Protein AF-A0A970ZEP3-F1 (afdb_monomer_lite)

Sequence (79 aa):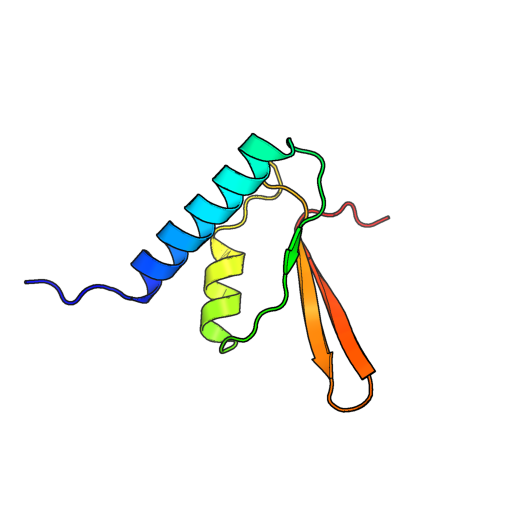
MEAPNILDDFVAETRRVMETIKQKHGKVVEVNVFPAMPASLAIRFGMDYMSKTDNPLIIYDEQPERGFTKAIVLGGENG

Radius of gyration: 13.91 Å; chains: 1; bounding box: 27×45×36 Å

Foldseek 3Di:
DDDPPVLVVLLVVLVVVQVVCCVVPNQEDEAEDEPPDDPVSVVSNCVVDDLVRGHKYFYWDQDPVPGTDGDDIDNDPPD

Secondary structure (DSSP, 8-state):
-PPP-HHHHHHHHHHHHHHHHHHHH-SS--EEE---S-HHHHHHHHHT--TTTSPPEEEEEEETTTEEEEEEEES----

Structure (mmCIF, N/CA/C/O backbone):
data_AF-A0A970ZEP3-F1
#
_entry.id   AF-A0A970ZEP3-F1
#
loop_
_atom_site.group_PDB
_atom_site.id
_atom_site.type_symbol
_atom_site.label_atom_id
_atom_site.label_alt_id
_atom_site.label_comp_id
_atom_site.label_asym_id
_atom_site.label_entity_id
_atom_site.label_seq_id
_atom_site.pdbx_PDB_ins_code
_atom_site.Cartn_x
_atom_site.Cartn_y
_atom_site.Cartn_z
_atom_site.occupancy
_atom_site.B_iso_or_equiv
_atom_site.auth_seq_id
_atom_site.auth_comp_id
_atom_site.auth_asym_id
_atom_site.auth_atom_id
_atom_site.pdbx_PDB_model_num
ATOM 1 N N . MET A 1 1 ? 10.640 23.336 -17.610 1.00 44.53 1 MET A N 1
ATOM 2 C CA . MET A 1 1 ? 9.601 22.294 -17.541 1.00 44.53 1 MET A CA 1
ATOM 3 C C . MET A 1 1 ? 10.246 21.159 -16.773 1.00 44.53 1 MET A C 1
ATOM 5 O O . MET A 1 1 ? 11.114 20.504 -17.333 1.00 44.53 1 MET A O 1
ATOM 9 N N . GLU A 1 2 ? 10.005 21.065 -15.465 1.00 53.84 2 GLU A N 1
ATOM 10 C CA . GLU A 1 2 ? 10.548 19.944 -14.690 1.00 53.84 2 GLU A CA 1
ATOM 11 C C . GLU A 1 2 ? 9.894 18.657 -15.191 1.00 53.84 2 GLU A C 1
ATOM 13 O O . GLU A 1 2 ? 8.701 18.652 -15.503 1.00 53.84 2 GLU A O 1
ATOM 18 N N . ALA A 1 3 ? 10.686 17.599 -15.366 1.00 56.75 3 ALA A N 1
ATOM 19 C CA . ALA A 1 3 ? 10.136 16.301 -15.717 1.00 56.75 3 ALA A CA 1
ATOM 20 C C . ALA A 1 3 ? 9.163 15.890 -14.600 1.00 56.75 3 ALA A C 1
ATOM 22 O O . ALA A 1 3 ? 9.544 15.999 -13.432 1.00 56.75 3 ALA A O 1
ATOM 23 N N . PRO A 1 4 ? 7.932 15.453 -14.918 1.00 58.47 4 PRO A N 1
ATOM 24 C CA . PRO A 1 4 ? 7.015 14.978 -13.893 1.00 58.47 4 PRO A CA 1
ATOM 25 C C . PRO A 1 4 ? 7.706 13.853 -13.125 1.00 58.47 4 PRO A C 1
ATOM 27 O O . PRO A 1 4 ? 8.168 12.870 -13.716 1.00 58.47 4 PRO A O 1
ATOM 30 N N . ASN A 1 5 ? 7.848 14.029 -11.812 1.00 80.19 5 ASN A N 1
ATOM 31 C CA . ASN A 1 5 ? 8.409 12.992 -10.970 1.00 80.19 5 ASN A CA 1
ATOM 32 C C . ASN A 1 5 ? 7.320 11.939 -10.776 1.00 80.19 5 ASN A C 1
ATOM 34 O O . ASN A 1 5 ? 6.517 12.021 -9.854 1.00 80.19 5 ASN A O 1
ATOM 38 N N . ILE A 1 6 ? 7.300 10.954 -11.675 1.00 81.69 6 ILE A N 1
ATOM 39 C CA . ILE A 1 6 ? 6.331 9.847 -11.709 1.00 81.69 6 ILE A CA 1
ATOM 40 C C . ILE A 1 6 ? 6.163 9.198 -10.324 1.00 81.69 6 ILE A C 1
ATOM 42 O O . ILE A 1 6 ? 5.082 8.722 -9.990 1.00 81.69 6 ILE A O 1
ATOM 46 N N . LEU A 1 7 ? 7.219 9.192 -9.502 1.00 80.56 7 LEU A N 1
ATOM 47 C CA . LEU A 1 7 ? 7.173 8.670 -8.137 1.00 80.56 7 LEU A CA 1
ATOM 48 C C . LEU A 1 7 ? 6.335 9.537 -7.196 1.00 80.56 7 LEU A C 1
ATOM 50 O O . LEU A 1 7 ? 5.615 8.994 -6.363 1.00 80.56 7 LEU A O 1
ATOM 54 N N . ASP A 1 8 ? 6.437 10.856 -7.306 1.00 82.56 8 ASP A N 1
ATOM 55 C CA . ASP A 1 8 ? 5.701 11.780 -6.445 1.00 82.56 8 ASP A CA 1
ATOM 56 C C . ASP A 1 8 ? 4.223 11.813 -6.850 1.00 82.56 8 ASP A C 1
ATOM 58 O O . ASP A 1 8 ? 3.353 11.750 -5.981 1.00 82.56 8 ASP A O 1
ATOM 62 N N . ASP A 1 9 ? 3.939 11.779 -8.157 1.00 86.12 9 ASP A N 1
ATOM 63 C CA . ASP A 1 9 ? 2.574 11.654 -8.683 1.00 86.12 9 ASP A CA 1
ATOM 64 C C . ASP A 1 9 ? 1.926 10.329 -8.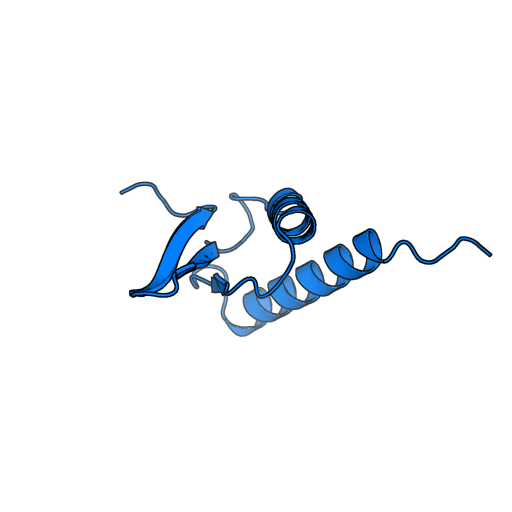248 1.00 86.12 9 ASP A C 1
ATOM 66 O O . ASP A 1 9 ? 0.771 10.303 -7.818 1.00 86.12 9 ASP A O 1
ATOM 70 N N . PHE A 1 10 ? 2.683 9.226 -8.291 1.00 85.06 10 PHE A N 1
ATOM 71 C CA . PHE A 1 10 ? 2.225 7.924 -7.806 1.00 85.06 10 PHE A CA 1
ATOM 72 C C . PHE A 1 10 ? 1.872 7.965 -6.315 1.00 85.06 10 PHE A C 1
ATOM 74 O O . PHE A 1 10 ? 0.795 7.512 -5.926 1.00 85.06 10 PHE A O 1
ATOM 81 N N . VAL A 1 11 ? 2.747 8.521 -5.471 1.00 83.06 11 VAL A N 1
ATOM 82 C CA . VAL A 1 11 ? 2.493 8.632 -4.025 1.00 83.06 11 VAL A CA 1
ATOM 83 C C . VAL A 1 11 ? 1.268 9.510 -3.758 1.00 83.06 11 VAL A C 1
ATOM 85 O O . VAL A 1 11 ? 0.390 9.108 -2.991 1.00 83.06 11 VAL A O 1
ATOM 88 N N . ALA A 1 12 ? 1.161 10.659 -4.430 1.00 86.19 12 ALA A N 1
ATOM 89 C CA . ALA A 1 12 ? 0.037 11.579 -4.279 1.00 86.19 12 ALA A CA 1
ATOM 90 C C . ALA A 1 12 ? -1.303 10.919 -4.639 1.00 86.19 12 ALA A C 1
ATOM 92 O O . ALA A 1 12 ? -2.270 11.018 -3.875 1.00 86.19 12 ALA A O 1
ATOM 93 N N . GLU A 1 13 ? -1.359 10.196 -5.759 1.00 89.38 13 GLU A N 1
ATOM 94 C CA . GLU A 1 13 ? -2.579 9.506 -6.177 1.00 89.38 13 GLU A CA 1
ATOM 95 C C . GLU A 1 13 ? -2.915 8.344 -5.237 1.00 89.38 13 GLU A C 1
ATOM 97 O O . GLU A 1 13 ? -4.067 8.176 -4.829 1.00 89.38 13 GLU A O 1
ATOM 102 N N . THR A 1 14 ? -1.912 7.580 -4.801 1.00 85.69 14 THR A N 1
ATOM 103 C CA . THR A 1 14 ? -2.149 6.452 -3.893 1.00 85.69 14 THR A CA 1
ATOM 104 C C . THR A 1 14 ? -2.689 6.929 -2.543 1.00 85.69 14 THR A C 1
ATOM 106 O O . THR A 1 14 ? -3.645 6.358 -2.010 1.00 85.69 14 THR A O 1
ATOM 109 N N . ARG A 1 15 ? -2.152 8.034 -2.018 1.00 84.56 15 ARG A N 1
ATOM 110 C CA . ARG A 1 15 ? -2.666 8.681 -0.809 1.00 84.56 15 ARG A CA 1
ATOM 111 C C . ARG A 1 15 ? -4.107 9.149 -0.982 1.00 84.56 15 ARG A C 1
ATOM 113 O O . ARG A 1 15 ? -4.941 8.886 -0.113 1.00 84.56 15 ARG A O 1
ATOM 120 N N . ARG A 1 16 ? -4.428 9.786 -2.110 1.00 88.00 16 ARG A N 1
ATOM 121 C CA . ARG A 1 16 ? -5.792 10.230 -2.428 1.00 88.00 16 ARG A CA 1
ATOM 122 C C . ARG A 1 16 ? -6.782 9.063 -2.441 1.00 88.00 16 ARG A C 1
ATOM 124 O O . ARG A 1 16 ? -7.887 9.181 -1.900 1.00 88.00 16 ARG A O 1
ATOM 131 N N . VAL A 1 17 ? -6.394 7.928 -3.020 1.00 88.69 17 VAL A N 1
ATOM 132 C CA . VAL A 1 17 ? -7.203 6.700 -3.015 1.00 88.69 17 VAL A CA 1
ATOM 133 C C . VAL A 1 17 ? -7.421 6.208 -1.583 1.00 88.69 17 VAL A C 1
ATOM 135 O O . VAL A 1 17 ? -8.562 5.947 -1.196 1.00 88.69 17 VAL A O 1
ATOM 138 N N . MET A 1 18 ? -6.369 6.160 -0.763 1.00 83.75 18 MET A N 1
ATOM 139 C CA . MET A 1 18 ? -6.473 5.742 0.640 1.00 83.75 18 MET A CA 1
ATOM 140 C C . MET A 1 18 ? -7.368 6.658 1.473 1.00 83.75 18 MET A C 1
ATOM 142 O O . MET A 1 18 ? -8.180 6.185 2.269 1.00 83.75 18 MET A O 1
ATOM 146 N N . GLU A 1 19 ? -7.258 7.971 1.293 1.00 85.75 19 GLU A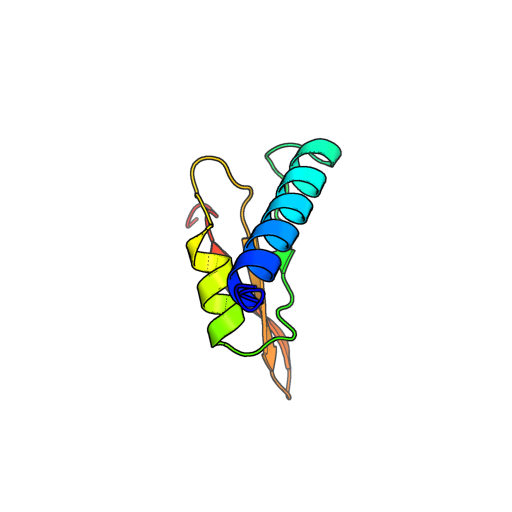 N 1
ATOM 147 C CA . GLU A 1 19 ? -8.140 8.946 1.937 1.00 85.75 19 GLU A CA 1
ATOM 148 C C . GLU A 1 19 ? -9.594 8.768 1.487 1.00 85.75 19 GLU A C 1
ATOM 150 O O . GLU A 1 19 ? -10.500 8.800 2.319 1.00 85.75 19 GLU A O 1
ATOM 155 N N . THR A 1 20 ? -9.825 8.485 0.204 1.00 88.06 20 THR A N 1
ATOM 156 C CA . THR A 1 20 ? -11.167 8.208 -0.328 1.00 88.06 20 THR A CA 1
ATOM 157 C C . THR A 1 20 ? -11.769 6.941 0.289 1.00 88.06 20 THR A C 1
ATOM 159 O O . THR A 1 20 ? -12.945 6.936 0.658 1.00 88.06 20 THR A O 1
ATOM 162 N N . ILE A 1 21 ? -10.977 5.875 0.446 1.00 84.88 21 ILE A N 1
ATOM 163 C CA . ILE A 1 21 ? -11.406 4.636 1.115 1.00 84.88 21 ILE A CA 1
ATOM 164 C C . ILE A 1 21 ? -11.756 4.924 2.580 1.00 84.88 21 ILE A C 1
ATOM 166 O O . ILE A 1 21 ? -12.842 4.556 3.033 1.00 84.88 21 ILE A O 1
ATOM 170 N N . LYS A 1 22 ? -10.890 5.655 3.295 1.00 81.31 22 LYS A N 1
ATOM 171 C CA . LYS A 1 22 ? -11.124 6.086 4.684 1.00 81.31 22 LYS A CA 1
ATOM 172 C C . LYS A 1 22 ? -12.406 6.907 4.832 1.00 81.31 22 LYS A C 1
ATOM 174 O O . LYS A 1 22 ? -13.170 6.677 5.764 1.00 81.31 22 LYS A O 1
ATOM 179 N N . GLN A 1 23 ? -12.671 7.840 3.920 1.00 84.56 23 GLN A N 1
ATOM 180 C CA . GLN A 1 23 ? -13.887 8.661 3.949 1.00 84.56 23 GLN A CA 1
ATOM 181 C C . GLN A 1 23 ? -15.156 7.840 3.698 1.00 84.56 23 GLN A C 1
ATOM 183 O O . GLN A 1 23 ? -16.177 8.092 4.331 1.00 84.56 23 GLN A O 1
ATOM 188 N N . LYS A 1 24 ? -15.100 6.854 2.794 1.00 85.81 24 LYS A N 1
ATOM 189 C CA . LYS A 1 24 ? -16.258 6.013 2.455 1.00 85.81 24 LYS A CA 1
ATOM 190 C C . LYS A 1 24 ? -16.570 4.950 3.507 1.00 85.81 24 LYS A C 1
ATOM 192 O O . LYS A 1 24 ? -17.740 4.649 3.719 1.00 85.81 24 LYS A O 1
ATOM 197 N N . HIS A 1 25 ? -15.547 4.370 4.134 1.00 80.44 25 HIS A N 1
ATOM 198 C CA . HIS A 1 25 ? -15.690 3.190 4.994 1.00 80.44 25 HIS A CA 1
ATOM 199 C C . HIS A 1 25 ? -15.355 3.438 6.476 1.00 80.44 25 HIS A C 1
ATOM 20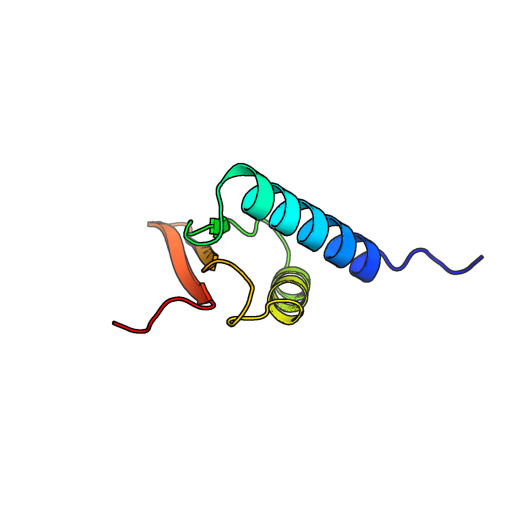1 O O . HIS A 1 25 ? -15.620 2.579 7.313 1.00 80.44 25 HIS A O 1
ATOM 207 N N . GLY A 1 26 ? -14.812 4.607 6.829 1.00 72.44 26 GLY A N 1
ATOM 208 C CA . GLY A 1 26 ? -14.392 4.943 8.189 1.00 72.44 26 GLY A CA 1
ATOM 209 C C . GLY A 1 26 ? -12.968 4.481 8.539 1.00 72.44 26 GLY A C 1
ATOM 210 O O . GLY A 1 26 ? -12.229 3.939 7.715 1.00 72.44 26 GLY A O 1
ATOM 211 N N . LYS A 1 27 ? -12.570 4.723 9.795 1.00 65.81 27 LYS A N 1
ATOM 212 C CA . LYS A 1 27 ? -11.196 4.526 10.306 1.00 65.81 27 LYS A CA 1
ATOM 213 C C . LYS A 1 27 ? -10.824 3.088 10.705 1.00 65.81 27 LYS A C 1
ATOM 215 O O . LYS A 1 27 ? -9.701 2.856 11.128 1.00 65.81 27 LYS A O 1
ATOM 220 N N . VAL A 1 28 ? -11.751 2.133 10.633 1.00 62.69 28 VAL A N 1
ATOM 221 C CA . VAL A 1 28 ? -11.588 0.804 11.268 1.00 62.69 28 VAL A CA 1
ATOM 222 C C . VAL A 1 28 ? -11.712 -0.329 10.248 1.00 62.69 28 VAL A C 1
ATOM 224 O O . VAL A 1 28 ? -12.222 -1.401 10.548 1.00 62.69 28 VAL A O 1
ATOM 227 N N . VAL A 1 29 ? -11.301 -0.087 9.003 1.00 73.50 29 VAL A N 1
ATOM 228 C CA . VAL A 1 29 ? -11.381 -1.103 7.946 1.00 73.50 29 VAL A CA 1
ATOM 229 C C . VAL A 1 29 ? -9.985 -1.462 7.485 1.00 73.50 29 VAL A C 1
ATOM 231 O O . VAL A 1 29 ? -9.265 -0.597 6.993 1.00 73.50 29 VAL A O 1
ATOM 234 N N . GLU A 1 30 ? -9.629 -2.735 7.635 1.00 83.50 30 GLU A N 1
ATOM 235 C CA . GLU A 1 30 ? -8.408 -3.310 7.079 1.00 83.50 30 GLU A CA 1
ATOM 236 C C . GLU A 1 30 ? -8.423 -3.188 5.552 1.00 83.50 30 GLU A C 1
ATOM 238 O O . GLU A 1 30 ? -9.369 -3.610 4.878 1.00 83.50 30 GLU A O 1
ATOM 243 N N . VAL A 1 31 ? -7.363 -2.616 4.991 1.00 86.06 31 VAL A N 1
ATOM 244 C CA . VAL A 1 31 ? -7.213 -2.457 3.547 1.00 86.06 31 VAL A CA 1
ATOM 245 C C . VAL A 1 31 ? -6.268 -3.538 3.035 1.00 86.06 31 VAL A C 1
ATOM 247 O O . VAL A 1 31 ? -5.088 -3.577 3.377 1.00 86.06 31 VAL A O 1
ATOM 250 N N . ASN A 1 32 ? -6.802 -4.433 2.205 1.00 89.25 32 ASN A N 1
ATOM 251 C CA . ASN A 1 32 ? -6.038 -5.505 1.574 1.00 89.25 32 ASN A CA 1
ATOM 252 C C . ASN A 1 32 ? -5.359 -4.964 0.307 1.00 89.25 32 ASN A C 1
ATOM 254 O O . ASN A 1 32 ? -6.037 -4.497 -0.609 1.00 89.25 32 ASN A O 1
ATOM 258 N N . VAL A 1 33 ? -4.029 -5.017 0.261 1.00 88.44 33 VAL A N 1
ATOM 259 C CA . VAL A 1 33 ? -3.197 -4.481 -0.820 1.00 88.44 33 VAL A CA 1
ATOM 260 C C . VAL A 1 33 ? -2.500 -5.625 -1.547 1.00 88.44 33 VAL A C 1
ATOM 262 O O . VAL A 1 33 ? -1.774 -6.408 -0.938 1.00 88.44 33 VAL A O 1
ATOM 265 N N . PHE A 1 34 ? -2.684 -5.679 -2.866 1.00 89.12 34 PHE A N 1
ATOM 266 C CA . PHE A 1 34 ? -2.056 -6.648 -3.765 1.00 89.12 34 PHE A CA 1
ATOM 267 C C . PHE A 1 34 ? -1.106 -5.887 -4.705 1.00 89.12 34 PHE A C 1
ATOM 269 O O . PHE A 1 34 ? -1.540 -5.369 -5.737 1.00 89.12 34 PHE A O 1
ATOM 276 N N . PRO A 1 35 ? 0.167 -5.708 -4.321 1.00 83.94 35 PRO A N 1
ATOM 277 C CA . PRO A 1 35 ? 1.123 -4.908 -5.066 1.00 83.94 35 PRO A CA 1
ATOM 278 C C . PRO A 1 35 ? 1.569 -5.639 -6.342 1.00 83.94 35 PRO A C 1
ATOM 280 O O . PRO A 1 35 ? 2.548 -6.372 -6.345 1.00 83.94 35 PRO A O 1
ATOM 283 N N . ALA A 1 36 ? 0.893 -5.380 -7.461 1.00 85.25 36 ALA A N 1
ATOM 284 C CA . ALA A 1 36 ? 1.348 -5.777 -8.798 1.00 85.25 36 ALA A CA 1
ATOM 285 C C . ALA A 1 36 ? 2.353 -4.748 -9.365 1.00 85.25 36 ALA A C 1
ATOM 287 O O . ALA A 1 36 ? 2.146 -4.169 -10.431 1.00 85.25 36 ALA A O 1
ATOM 288 N N . MET A 1 37 ? 3.409 -4.445 -8.602 1.00 85.62 37 MET A N 1
ATOM 289 C CA . MET A 1 37 ? 4.386 -3.393 -8.913 1.00 85.62 37 MET A CA 1
ATOM 290 C C . MET A 1 37 ? 5.810 -3.782 -8.472 1.00 85.62 37 MET A C 1
ATOM 292 O O . MET A 1 37 ? 5.957 -4.616 -7.579 1.00 85.62 37 MET A O 1
ATOM 296 N N . PRO A 1 38 ? 6.874 -3.166 -9.029 1.00 86.19 38 PRO A N 1
ATOM 297 C CA . PRO A 1 38 ? 8.241 -3.368 -8.551 1.00 86.19 38 PRO A CA 1
ATOM 298 C C . PRO A 1 38 ? 8.413 -3.023 -7.066 1.00 86.19 38 PRO A C 1
ATOM 300 O O . PRO A 1 38 ? 7.817 -2.068 -6.562 1.00 86.19 38 PRO A O 1
ATOM 303 N N . ALA A 1 39 ? 9.320 -3.733 -6.388 1.00 83.94 39 ALA A N 1
ATOM 304 C CA . ALA A 1 39 ? 9.584 -3.559 -4.957 1.00 83.94 39 ALA A CA 1
ATOM 305 C C . ALA A 1 39 ? 9.923 -2.108 -4.558 1.00 83.94 39 ALA A C 1
ATOM 307 O O . ALA A 1 39 ? 9.524 -1.652 -3.491 1.00 83.94 39 ALA A O 1
ATOM 308 N N . SER A 1 40 ? 10.610 -1.350 -5.419 1.00 84.75 40 SER A N 1
ATOM 309 C CA . SER A 1 40 ? 10.942 0.058 -5.160 1.00 84.75 40 SER A CA 1
ATOM 310 C C . SER A 1 40 ? 9.706 0.957 -5.021 1.00 84.75 40 SER A C 1
ATOM 312 O O . SER A 1 40 ? 9.697 1.843 -4.165 1.00 84.75 40 SER A O 1
ATOM 314 N N . LEU A 1 41 ? 8.652 0.717 -5.810 1.00 85.00 41 LEU A N 1
ATOM 315 C CA . LEU A 1 41 ? 7.383 1.443 -5.695 1.00 85.00 41 LEU A CA 1
ATOM 316 C C . LEU A 1 41 ? 6.615 1.023 -4.444 1.00 85.00 41 LEU A C 1
ATOM 318 O O . LEU A 1 41 ? 6.097 1.883 -3.736 1.00 85.00 41 LEU A O 1
ATOM 322 N N . ALA A 1 42 ? 6.608 -0.273 -4.127 1.00 85.62 42 ALA A N 1
ATOM 323 C CA . ALA A 1 42 ? 5.970 -0.783 -2.915 1.00 85.62 42 ALA A CA 1
ATOM 324 C C . ALA A 1 42 ? 6.606 -0.195 -1.640 1.00 85.62 42 ALA A C 1
ATOM 326 O O . ALA A 1 42 ? 5.893 0.194 -0.715 1.00 85.62 42 ALA A O 1
ATOM 327 N N . ILE A 1 43 ? 7.937 -0.050 -1.613 1.00 84.75 43 ILE A N 1
ATOM 328 C CA . ILE A 1 43 ? 8.649 0.622 -0.517 1.00 84.75 43 ILE A CA 1
ATOM 329 C C . ILE A 1 43 ? 8.210 2.085 -0.416 1.00 84.75 43 ILE A C 1
ATOM 331 O O . ILE A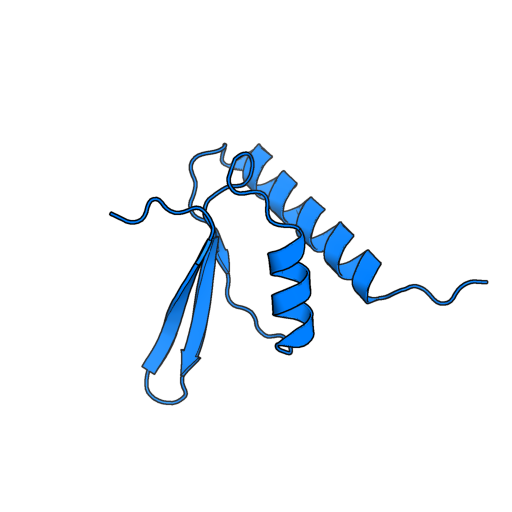 1 43 ? 7.847 2.536 0.667 1.00 84.75 43 ILE A O 1
ATOM 335 N N . ARG A 1 44 ? 8.192 2.825 -1.534 1.00 85.12 44 ARG A N 1
ATOM 336 C CA . ARG A 1 44 ? 7.763 4.236 -1.548 1.00 85.12 44 ARG A CA 1
ATOM 337 C C . ARG A 1 44 ? 6.317 4.409 -1.090 1.00 85.12 44 ARG A C 1
ATOM 339 O O . ARG A 1 44 ? 6.040 5.346 -0.351 1.00 85.12 44 ARG A O 1
ATOM 346 N N . PHE A 1 45 ? 5.432 3.489 -1.466 1.00 84.62 45 PHE A N 1
ATOM 347 C CA . PHE A 1 45 ? 4.056 3.438 -0.979 1.00 84.62 45 PHE A CA 1
ATOM 348 C C . PHE A 1 45 ? 3.990 3.253 0.546 1.00 84.62 45 PHE A C 1
ATOM 350 O O . PHE A 1 45 ? 3.267 3.979 1.222 1.00 84.62 45 PHE A O 1
ATOM 357 N N . GLY A 1 46 ? 4.783 2.334 1.104 1.00 82.56 46 GLY A N 1
ATOM 358 C CA . GLY A 1 46 ? 4.838 2.112 2.550 1.00 82.56 46 GLY A CA 1
ATOM 359 C C . GLY A 1 46 ? 5.470 3.264 3.342 1.00 82.56 46 GLY A C 1
ATOM 360 O O . GLY A 1 46 ? 5.142 3.443 4.510 1.00 82.56 46 GLY A O 1
ATOM 361 N N . MET A 1 47 ? 6.354 4.062 2.735 1.00 83.06 47 MET A N 1
ATOM 362 C CA . MET A 1 47 ? 7.030 5.176 3.418 1.00 83.06 47 MET A CA 1
ATOM 363 C C . MET A 1 47 ? 6.101 6.343 3.787 1.00 83.06 47 MET A C 1
ATOM 365 O O . MET A 1 47 ? 6.414 7.064 4.731 1.00 83.06 47 MET A O 1
ATOM 369 N N . ASP A 1 48 ? 4.987 6.539 3.074 1.00 78.25 48 ASP A N 1
ATOM 370 C CA . ASP A 1 48 ? 3.998 7.591 3.386 1.00 78.25 48 ASP A CA 1
ATOM 371 C C . ASP A 1 48 ? 2.980 7.148 4.459 1.00 78.25 48 ASP A C 1
ATOM 373 O O . ASP A 1 48 ? 2.149 7.934 4.907 1.00 78.25 48 ASP A O 1
ATOM 377 N N . TYR A 1 49 ? 3.043 5.887 4.903 1.00 81.44 49 TYR A N 1
ATOM 378 C CA . TYR A 1 49 ? 2.093 5.318 5.854 1.00 81.44 49 TYR A CA 1
ATOM 379 C C . TYR A 1 49 ? 2.306 5.816 7.294 1.00 81.44 49 TYR A C 1
ATOM 381 O O . TYR A 1 49 ? 3.380 5.653 7.881 1.00 81.44 49 TYR A O 1
ATOM 389 N N . MET A 1 50 ? 1.248 6.339 7.919 1.00 78.62 50 MET A N 1
ATOM 390 C CA . MET A 1 50 ? 1.213 6.782 9.314 1.00 78.62 50 MET A CA 1
ATOM 391 C C . MET A 1 50 ? 0.275 5.916 10.166 1.00 78.62 50 MET A C 1
ATOM 393 O O . MET A 1 50 ? -0.935 6.139 10.221 1.00 78.62 50 MET A O 1
ATOM 397 N N . SER A 1 51 ? 0.849 5.013 10.964 1.00 67.50 51 SER A N 1
ATOM 398 C CA . SER A 1 51 ? 0.113 4.052 11.811 1.00 67.50 51 SER A CA 1
ATOM 399 C C . SER A 1 51 ? -0.896 4.653 12.802 1.00 67.50 51 SER A C 1
ATOM 401 O O . SER A 1 51 ? -1.805 3.963 13.244 1.00 67.50 51 SER A O 1
ATOM 403 N N . LYS A 1 52 ? -0.758 5.933 13.177 1.00 67.31 52 LYS A N 1
ATOM 404 C CA . LYS A 1 52 ? -1.677 6.616 14.112 1.00 67.31 52 LYS A CA 1
ATOM 405 C C . LYS A 1 52 ? -2.947 7.164 13.455 1.00 67.31 52 LYS A C 1
ATOM 407 O O . LYS A 1 52 ? -3.886 7.532 14.161 1.00 67.31 52 LYS A O 1
ATOM 412 N N . THR A 1 53 ? -2.959 7.284 12.132 1.00 70.50 53 THR A N 1
ATOM 413 C CA . THR A 1 53 ? -4.010 8.003 11.395 1.00 70.50 53 THR A CA 1
ATOM 414 C C . THR A 1 53 ? -4.577 7.172 10.254 1.00 70.50 53 THR A C 1
ATOM 416 O O . THR A 1 53 ? -5.745 7.348 9.898 1.00 70.50 53 THR A O 1
ATOM 419 N N . ASP A 1 54 ? -3.762 6.284 9.695 1.00 75.12 54 ASP A N 1
ATOM 420 C CA . ASP A 1 54 ? -4.122 5.428 8.583 1.00 75.12 54 ASP A CA 1
ATOM 421 C C . ASP A 1 54 ? -4.689 4.097 9.052 1.00 75.12 54 ASP A C 1
ATOM 423 O O . ASP A 1 54 ? -4.361 3.588 10.122 1.00 75.12 54 ASP A O 1
ATOM 427 N N . ASN A 1 55 ? -5.556 3.533 8.218 1.00 80.12 55 ASN A N 1
ATOM 428 C CA . ASN A 1 55 ? -6.133 2.226 8.474 1.00 80.12 55 ASN A CA 1
ATOM 429 C C . ASN A 1 55 ? -5.052 1.138 8.377 1.00 80.12 55 ASN A C 1
ATOM 431 O O . ASN A 1 55 ? -4.076 1.318 7.642 1.00 80.12 55 ASN A O 1
ATOM 435 N N . PRO A 1 56 ? -5.220 -0.008 9.052 1.00 85.31 56 PRO A N 1
ATOM 436 C CA . PRO A 1 56 ? -4.311 -1.133 8.889 1.00 85.31 56 PRO A CA 1
ATOM 437 C C . PRO A 1 56 ? -4.243 -1.583 7.426 1.00 85.31 56 PRO A C 1
ATOM 439 O O . PRO A 1 56 ? -5.277 -1.747 6.770 1.00 85.31 56 PRO A O 1
ATOM 442 N N . LEU A 1 57 ? -3.029 -1.789 6.918 1.00 87.31 57 LEU A N 1
ATOM 443 C CA . LEU A 1 57 ? -2.791 -2.320 5.577 1.00 87.31 57 LEU A CA 1
ATOM 444 C C . LEU A 1 57 ? -2.307 -3.759 5.676 1.00 87.31 57 LEU A C 1
ATOM 446 O O . LEU A 1 57 ? -1.334 -4.036 6.371 1.00 87.31 57 LEU A O 1
ATOM 450 N N . ILE A 1 58 ? -2.943 -4.661 4.936 1.00 89.50 58 ILE A N 1
ATOM 451 C CA . ILE A 1 58 ? -2.498 -6.045 4.785 1.00 89.50 58 ILE A CA 1
ATOM 452 C C . ILE A 1 58 ? -1.938 -6.186 3.377 1.00 89.50 58 ILE A C 1
ATOM 454 O O . ILE A 1 58 ? -2.691 -6.187 2.405 1.00 89.50 58 ILE A O 1
ATOM 458 N N . ILE A 1 59 ? -0.619 -6.288 3.270 1.00 89.62 59 ILE A N 1
ATOM 459 C CA . ILE A 1 59 ? 0.089 -6.467 2.007 1.00 89.62 59 ILE A CA 1
ATOM 460 C C . ILE A 1 59 ? 0.206 -7.960 1.727 1.00 89.62 59 ILE A C 1
ATOM 462 O O . ILE A 1 59 ? 0.677 -8.728 2.571 1.00 89.62 59 ILE A O 1
ATOM 466 N N . TYR A 1 60 ? -0.205 -8.357 0.531 1.00 90.50 60 TYR A N 1
ATOM 467 C CA . TYR A 1 60 ? -0.082 -9.720 0.039 1.00 90.50 60 TYR A CA 1
ATOM 468 C C . TYR A 1 60 ? 1.088 -9.833 -0.932 1.00 90.50 60 TYR A C 1
ATOM 470 O O . TYR A 1 60 ? 1.392 -8.889 -1.650 1.00 90.50 60 TYR A O 1
ATOM 478 N N . ASP A 1 61 ? 1.719 -10.997 -0.967 1.00 87.94 61 ASP A N 1
ATOM 479 C CA . ASP A 1 61 ? 2.738 -11.348 -1.948 1.00 87.94 61 ASP A CA 1
ATOM 480 C C . ASP A 1 61 ? 2.264 -12.544 -2.774 1.00 87.94 6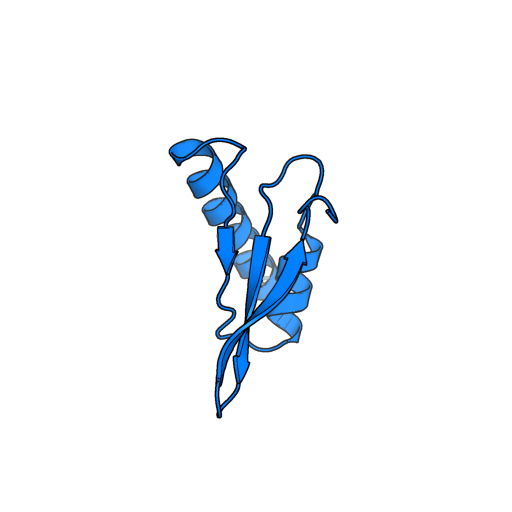1 ASP A C 1
ATOM 482 O O . ASP A 1 61 ? 1.662 -13.485 -2.237 1.00 87.94 61 ASP A O 1
ATOM 486 N N . GLU A 1 62 ? 2.493 -12.482 -4.083 1.00 86.50 62 GLU A N 1
ATOM 487 C CA . GLU A 1 62 ? 2.132 -13.556 -5.001 1.00 86.50 62 GLU A CA 1
ATOM 488 C C . GLU A 1 62 ? 3.235 -14.613 -5.004 1.00 86.50 62 GLU A C 1
ATOM 490 O O . GLU A 1 62 ? 4.352 -14.382 -5.462 1.00 86.50 62 GLU A O 1
ATOM 495 N N . GLN A 1 63 ? 2.901 -15.809 -4.526 1.00 86.00 63 GLN A N 1
ATOM 496 C CA . GLN A 1 63 ? 3.788 -16.960 -4.599 1.00 86.00 63 GLN A CA 1
ATOM 497 C C . GLN A 1 63 ? 3.304 -17.906 -5.704 1.00 86.00 63 GLN A C 1
ATOM 499 O O . GLN A 1 63 ? 2.139 -18.314 -5.661 1.00 86.00 63 GLN A O 1
ATOM 504 N N . PRO A 1 64 ? 4.176 -18.339 -6.639 1.00 81.62 64 PRO A N 1
ATOM 505 C CA . PRO A 1 64 ? 3.783 -19.182 -7.773 1.00 81.62 64 PRO A CA 1
ATOM 506 C C . PRO A 1 64 ? 3.016 -20.456 -7.389 1.00 81.62 64 PRO A C 1
ATOM 508 O O . PRO A 1 64 ? 2.164 -20.920 -8.138 1.00 81.62 64 PRO A O 1
ATOM 511 N N . GLU A 1 65 ? 3.299 -21.017 -6.211 1.00 85.62 65 GLU A N 1
ATOM 512 C CA . GLU A 1 65 ? 2.705 -22.274 -5.737 1.00 85.62 65 GLU A CA 1
ATOM 513 C C . GLU A 1 65 ? 1.484 -22.086 -4.824 1.00 85.62 65 GLU A C 1
ATOM 515 O O . GLU A 1 65 ? 0.730 -23.033 -4.602 1.00 85.62 65 GLU A O 1
ATOM 520 N N . ARG A 1 66 ? 1.296 -20.892 -4.247 1.00 82.62 66 ARG A N 1
ATOM 521 C CA . ARG A 1 66 ? 0.312 -20.649 -3.171 1.00 82.62 66 ARG A CA 1
ATOM 522 C C . ARG A 1 66 ? -0.666 -19.512 -3.464 1.00 82.62 66 ARG A C 1
ATOM 524 O O . ARG A 1 66 ? -1.608 -19.323 -2.698 1.00 82.62 66 ARG A O 1
ATOM 531 N N . GLY A 1 67 ? -0.468 -18.778 -4.557 1.00 85.31 67 GLY A N 1
ATOM 532 C CA . GLY A 1 67 ? -1.221 -17.565 -4.858 1.00 85.31 67 GLY A CA 1
ATOM 533 C C . GLY A 1 67 ? -0.866 -16.425 -3.900 1.00 85.31 67 GLY A C 1
ATOM 534 O O . GLY A 1 67 ? 0.249 -16.358 -3.383 1.00 85.31 67 GLY A O 1
ATOM 535 N N . PHE A 1 68 ? -1.814 -15.516 -3.663 1.00 87.06 68 PHE A N 1
ATOM 536 C CA . PHE A 1 68 ? -1.606 -14.364 -2.785 1.00 87.06 68 PHE A CA 1
ATOM 537 C C . PHE A 1 68 ? -1.604 -14.770 -1.311 1.00 87.06 68 PHE A C 1
ATOM 539 O O . PHE A 1 68 ? -2.626 -15.163 -0.746 1.00 87.06 68 PHE A O 1
ATOM 546 N N . THR A 1 69 ? -0.452 -14.616 -0.669 1.00 88.38 69 THR A N 1
ATOM 547 C CA . THR A 1 69 ? -0.251 -14.903 0.755 1.00 88.38 69 THR A CA 1
ATOM 548 C C . THR A 1 69 ? -0.005 -13.611 1.522 1.00 88.38 69 THR A C 1
ATOM 550 O O . THR A 1 69 ? 0.598 -12.685 0.990 1.00 88.38 69 THR A O 1
ATOM 553 N N . LYS A 1 70 ? -0.494 -13.507 2.766 1.00 89.06 70 LYS A N 1
ATOM 554 C CA . LYS A 1 70 ? -0.236 -12.326 3.605 1.00 89.06 70 LYS A CA 1
ATOM 555 C C . LYS A 1 70 ? 1.265 -12.228 3.871 1.00 89.06 70 LYS A C 1
ATOM 557 O O . LYS A 1 70 ? 1.836 -13.143 4.459 1.00 89.06 70 LYS A O 1
ATOM 562 N N . ALA A 1 71 ? 1.871 -11.125 3.455 1.00 87.25 71 ALA A N 1
ATOM 563 C CA . ALA A 1 71 ? 3.298 -10.889 3.605 1.00 87.25 71 ALA A CA 1
ATOM 564 C C . ALA A 1 71 ? 3.583 -9.972 4.794 1.00 87.25 71 ALA A C 1
ATOM 566 O O . ALA A 1 71 ? 4.355 -10.324 5.682 1.00 87.25 71 ALA A O 1
ATOM 567 N N . ILE A 1 72 ? 2.959 -8.792 4.817 1.00 87.31 72 ILE A N 1
ATOM 568 C CA . ILE A 1 72 ? 3.254 -7.744 5.800 1.00 87.31 72 ILE A CA 1
ATOM 569 C C . ILE A 1 72 ? 1.950 -7.086 6.241 1.00 87.31 72 ILE A C 1
ATOM 571 O O . ILE A 1 72 ? 1.080 -6.811 5.418 1.00 87.31 72 ILE A O 1
ATOM 575 N N . VAL A 1 73 ? 1.833 -6.795 7.536 1.00 85.56 73 VAL A N 1
ATOM 576 C CA . VAL A 1 73 ? 0.753 -5.969 8.084 1.00 85.56 73 VAL A CA 1
ATOM 577 C C . VAL A 1 73 ? 1.350 -4.659 8.593 1.00 85.56 73 VAL A C 1
ATOM 579 O O . VAL A 1 73 ? 2.271 -4.672 9.407 1.00 85.56 73 VAL A O 1
ATOM 582 N N . LEU A 1 74 ? 0.840 -3.526 8.111 1.00 83.31 74 LEU A N 1
ATOM 583 C CA . LEU A 1 74 ? 1.207 -2.193 8.589 1.00 83.31 74 LEU A CA 1
ATOM 584 C C . LEU A 1 74 ? 0.087 -1.654 9.480 1.00 83.31 74 LEU A C 1
ATOM 586 O O . LEU A 1 74 ? -1.073 -1.657 9.076 1.00 83.31 74 LEU A O 1
ATOM 590 N N . GLY A 1 75 ? 0.436 -1.206 10.690 1.00 73.81 75 GLY A N 1
ATOM 591 C CA . GLY A 1 75 ? -0.495 -0.582 11.642 1.00 73.81 75 GLY A CA 1
ATOM 592 C C . GLY A 1 75 ? -1.558 -1.501 12.249 1.00 73.81 75 GLY A C 1
ATOM 593 O O . GLY A 1 75 ? -2.427 -1.015 12.965 1.00 73.81 75 GLY A O 1
ATOM 594 N N . GLY A 1 76 ? -1.491 -2.811 12.002 1.00 63.09 76 GLY A N 1
ATOM 595 C CA . GLY A 1 76 ? -2.233 -3.791 12.792 1.00 63.09 76 GLY A CA 1
ATOM 596 C C . GLY A 1 76 ? -1.609 -3.935 14.179 1.00 63.09 76 GLY A C 1
ATOM 597 O O . GLY A 1 76 ? -0.383 -3.924 14.311 1.00 63.09 76 GLY A O 1
ATOM 598 N N . GLU A 1 77 ? -2.439 -4.052 15.216 1.00 48.62 77 GLU A N 1
ATOM 599 C CA . GLU A 1 77 ? -1.965 -4.501 16.523 1.00 48.62 77 GLU A CA 1
ATOM 600 C C . GLU A 1 77 ? -1.345 -5.892 16.341 1.00 48.62 77 GLU A C 1
ATOM 602 O O . GLU A 1 77 ? -1.986 -6.802 15.814 1.00 48.62 77 GLU A O 1
ATOM 607 N N . ASN A 1 78 ? -0.076 -6.043 16.732 1.00 39.91 78 ASN A N 1
ATOM 608 C CA . ASN A 1 78 ? 0.517 -7.359 16.929 1.00 39.91 78 ASN A CA 1
ATOM 609 C C . ASN A 1 78 ? -0.246 -8.007 18.091 1.00 39.91 78 ASN A C 1
ATOM 611 O O . ASN A 1 78 ? 0.067 -7.733 19.250 1.00 39.91 78 ASN A O 1
ATOM 615 N N . GLY A 1 79 ? -1.292 -8.769 17.770 1.00 38.00 79 GLY A N 1
ATOM 616 C CA . GLY A 1 79 ? -1.928 -9.696 18.702 1.00 38.00 79 GLY A CA 1
ATOM 617 C C . GLY A 1 79 ? -0.999 -10.855 19.014 1.00 38.00 79 GLY A C 1
ATOM 618 O O . GLY A 1 79 ? -0.423 -11.407 18.049 1.00 38.00 79 GLY A O 1
#

pLDDT: mean 79.86, std 11.68, range [38.0, 90.5]